Protein AF-A0A9P4QHW2-F1 (afdb_monomer_lite)

Secondary structure (DSSP, 8-state):
------------HHHHHHHHHHHHHHHHHHHHHHHHHHHT-GGGTT-SS--HHHHHHHHHHHHHHHHHHHHHHHHHHHHHHHHHHHHHHHHHHHHHHHTPPP-PPPP-

Radius of gyration: 31.03 Å; chains: 1; bounding box: 50×46×96 Å

Sequence (108 aa):
MASKKKRIRNWTPEDRAAHRVFEKSRREALNDSMIELARQVPSLTGTRRLNKHMIVEHSVARLQSQRQLCLLAAEDARSLMSERDQLLAEVNHWRAASGAPFTPREAN

InterPro domains:
  IPR011598 Myc-type, basic helix-loop-helix (bHLH) domain [PF00010] (16-65)
  IPR011598 Myc-type, basic helix-loop-helix (bHLH) domain [PS50888] (14-66)
  IPR011598 Myc-type, basic helix-loop-helix (bHLH) domain [SM00353] (20-72)
  IPR036638 Helix-loop-helix DNA-binding domain superfamily [G3DSA:4.10.280.10] (6-98)
  IPR036638 Helix-loop-helix DNA-binding domain superfamily [SSF47459] (12-94)

Foldseek 3Di:
DDDDPPDDDDQDPVNVVVVVVVVVVVVVVVVVVLVVLLVVQPVNPPPPDDDSVNSVVSSVVVVVVVVVVVVVVVVVVVVVVVVVVVVLVVVQVVCVVVVHDRDDDDDD

Structure (mmCIF, N/CA/C/O backbone):
data_AF-A0A9P4QHW2-F1
#
_entry.id   AF-A0A9P4QHW2-F1
#
loop_
_atom_site.group_PDB
_atom_site.id
_atom_site.type_symbol
_atom_site.label_atom_id
_atom_site.label_alt_id
_atom_site.label_comp_id
_atom_site.label_asym_id
_atom_site.label_entity_id
_atom_site.label_seq_id
_atom_site.pdbx_PDB_ins_code
_atom_site.Cartn_x
_atom_site.Cartn_y
_atom_site.Cartn_z
_atom_site.occupancy
_atom_site.B_iso_or_equiv
_atom_site.auth_seq_id
_atom_site.auth_comp_id
_atom_site.auth_asym_id
_atom_site.auth_atom_id
_atom_site.pdbx_PDB_model_num
ATOM 1 N N . MET A 1 1 ? -4.602 28.579 -53.150 1.00 47.28 1 MET A N 1
ATOM 2 C CA . MET A 1 1 ? -4.209 28.144 -51.790 1.00 47.28 1 MET A CA 1
ATOM 3 C C . MET A 1 1 ? -3.027 27.184 -51.915 1.00 47.28 1 MET A C 1
ATOM 5 O O . MET A 1 1 ? -3.235 26.017 -52.218 1.00 47.28 1 MET A O 1
ATOM 9 N N . ALA A 1 2 ? -1.783 27.663 -51.801 1.00 57.34 2 ALA A N 1
ATOM 10 C CA . ALA A 1 2 ? -0.611 26.792 -51.920 1.00 57.34 2 ALA A CA 1
ATOM 11 C C . ALA A 1 2 ? -0.434 25.978 -50.626 1.00 57.34 2 ALA A C 1
ATOM 13 O O . ALA A 1 2 ? -0.190 26.540 -49.559 1.00 57.34 2 ALA A O 1
ATOM 14 N N . SER A 1 3 ? -0.598 24.657 -50.717 1.00 63.47 3 SER A N 1
ATOM 15 C CA . SER A 1 3 ? -0.403 23.727 -49.601 1.00 63.47 3 SER A CA 1
ATOM 16 C C . SER A 1 3 ? 1.047 23.789 -49.106 1.00 63.47 3 SER A C 1
ATOM 18 O O . SER A 1 3 ? 1.990 23.526 -49.856 1.00 63.47 3 SER A O 1
ATOM 20 N N . LYS A 1 4 ? 1.236 24.169 -47.837 1.00 71.19 4 LYS A N 1
ATOM 21 C CA . LYS A 1 4 ? 2.550 24.248 -47.187 1.00 71.19 4 LYS A CA 1
ATOM 22 C C . LYS A 1 4 ? 3.116 22.827 -47.068 1.00 71.19 4 LYS A C 1
ATOM 24 O O . LYS A 1 4 ? 2.622 22.030 -46.271 1.00 71.19 4 LYS A O 1
ATOM 29 N N . LYS A 1 5 ? 4.149 22.497 -47.855 1.00 74.81 5 LYS A N 1
ATOM 30 C CA . LYS A 1 5 ? 4.862 21.209 -47.753 1.00 74.81 5 LYS A CA 1
ATOM 31 C C . LYS A 1 5 ? 5.338 21.007 -46.310 1.00 74.81 5 LYS A C 1
ATOM 33 O O . LYS A 1 5 ? 6.071 21.839 -45.776 1.00 74.81 5 LYS A O 1
ATOM 38 N N . LYS A 1 6 ? 4.924 19.900 -45.680 1.00 73.00 6 LYS A N 1
ATOM 39 C CA . LYS A 1 6 ? 5.402 19.513 -44.345 1.00 73.00 6 LYS A CA 1
ATOM 40 C C . LYS A 1 6 ? 6.921 19.350 -44.399 1.00 73.00 6 LYS A C 1
ATOM 42 O O . LYS A 1 6 ? 7.433 18.586 -45.214 1.00 73.00 6 LYS A O 1
ATOM 47 N N . ARG A 1 7 ? 7.639 20.068 -43.533 1.00 80.19 7 ARG A N 1
ATOM 48 C CA . ARG A 1 7 ? 9.086 19.904 -43.377 1.00 80.19 7 ARG A CA 1
ATOM 49 C C . ARG A 1 7 ? 9.345 18.523 -42.781 1.00 80.19 7 ARG A C 1
ATOM 51 O O . ARG A 1 7 ? 8.988 18.266 -41.635 1.00 80.19 7 ARG A O 1
ATOM 58 N N . ILE A 1 8 ? 9.953 17.645 -43.567 1.00 79.06 8 ILE A N 1
ATOM 59 C CA . ILE A 1 8 ? 10.411 16.338 -43.103 1.00 79.06 8 ILE A CA 1
ATOM 60 C C . ILE A 1 8 ? 11.785 16.553 -42.466 1.00 79.06 8 ILE A C 1
ATOM 62 O O . ILE A 1 8 ? 12.678 17.133 -43.084 1.00 79.06 8 ILE A O 1
ATOM 66 N N . ARG A 1 9 ? 11.941 16.159 -41.198 1.00 81.00 9 ARG A N 1
ATOM 67 C CA . ARG A 1 9 ? 13.238 16.206 -40.515 1.00 81.00 9 ARG A CA 1
ATOM 68 C C . ARG A 1 9 ? 14.071 15.017 -40.984 1.00 81.00 9 ARG A C 1
ATOM 70 O O . ARG A 1 9 ? 13.690 13.873 -40.752 1.00 81.00 9 ARG A O 1
ATOM 77 N N . ASN A 1 10 ? 15.212 15.296 -41.606 1.00 84.81 10 ASN A N 1
ATOM 78 C CA . ASN A 1 10 ? 16.188 14.271 -41.950 1.00 84.81 10 ASN A CA 1
ATOM 79 C C . ASN A 1 10 ? 17.030 13.965 -40.713 1.00 84.81 10 ASN A C 1
ATOM 81 O O . ASN A 1 10 ? 17.766 14.825 -40.239 1.00 84.81 10 ASN A O 1
ATOM 85 N N . TRP A 1 11 ? 16.896 12.753 -40.183 1.00 85.44 11 TRP A N 1
ATOM 86 C CA . TRP A 1 11 ? 17.680 12.299 -39.039 1.00 85.44 11 TRP A CA 1
ATOM 87 C C . TRP A 1 11 ? 19.104 11.960 -39.475 1.00 85.44 11 TRP A C 1
ATOM 89 O O . TRP A 1 11 ? 19.299 11.104 -40.349 1.00 85.44 11 TRP A O 1
ATOM 99 N N . THR A 1 12 ? 20.096 12.596 -38.858 1.00 92.81 12 THR A N 1
ATOM 100 C CA . THR A 1 12 ? 21.505 12.279 -39.114 1.00 92.81 12 THR A CA 1
ATOM 101 C C . THR A 1 12 ? 21.901 10.961 -38.425 1.00 92.81 12 THR A C 1
ATOM 103 O O . THR A 1 12 ? 21.188 10.462 -37.545 1.00 92.81 12 THR A O 1
ATOM 106 N N . PRO A 1 13 ? 23.019 10.327 -38.824 1.00 93.56 13 PRO A N 1
ATOM 107 C CA . PRO A 1 13 ? 23.583 9.203 -38.076 1.00 93.56 13 PRO A CA 1
ATOM 108 C C . PRO A 1 13 ? 23.869 9.548 -36.607 1.00 93.56 13 PRO A C 1
ATOM 110 O O . PRO A 1 13 ? 23.619 8.718 -35.735 1.00 93.56 13 PRO A O 1
ATOM 113 N N . GLU A 1 14 ? 24.319 10.774 -36.338 1.00 92.50 14 GLU A N 1
ATOM 114 C CA . GLU A 1 14 ? 24.578 11.301 -34.994 1.00 92.50 14 GLU A CA 1
ATOM 115 C C . GLU A 1 14 ? 23.287 11.434 -34.180 1.00 92.50 14 GLU A C 1
ATOM 117 O O . GLU A 1 14 ? 23.236 10.948 -33.051 1.00 92.50 14 GLU A O 1
ATOM 122 N N . ASP A 1 15 ? 22.207 11.964 -34.771 1.00 93.12 15 ASP A N 1
ATOM 123 C CA . ASP A 1 15 ? 20.894 12.017 -34.115 1.00 93.12 15 ASP A CA 1
ATOM 124 C C . ASP A 1 15 ? 20.417 10.610 -33.718 1.00 93.12 15 ASP A C 1
ATOM 126 O O . ASP A 1 15 ? 19.906 10.387 -32.619 1.00 93.12 15 ASP A O 1
ATOM 130 N N . ARG A 1 16 ? 20.594 9.628 -34.616 1.00 93.12 16 ARG A N 1
ATOM 131 C CA . ARG A 1 16 ? 20.236 8.229 -34.340 1.00 93.12 16 ARG A CA 1
ATOM 132 C C . ARG A 1 16 ? 21.099 7.633 -33.233 1.00 93.12 16 ARG A C 1
ATOM 134 O O . ARG A 1 16 ? 20.581 6.868 -32.420 1.00 93.12 16 ARG A O 1
ATOM 141 N N . ALA A 1 17 ? 22.393 7.945 -33.202 1.00 94.88 17 ALA A N 1
ATOM 142 C CA . ALA A 1 17 ? 23.295 7.490 -32.151 1.00 94.88 17 ALA A CA 1
ATOM 143 C C . ALA A 1 17 ? 22.891 8.072 -30.787 1.00 94.88 17 ALA A C 1
ATOM 145 O O . ALA A 1 17 ? 22.695 7.306 -29.843 1.00 94.88 17 ALA A O 1
ATOM 146 N N . ALA A 1 18 ? 22.652 9.384 -30.710 1.00 94.69 18 ALA A N 1
ATOM 147 C CA . ALA A 1 18 ? 22.171 10.053 -29.503 1.00 94.69 18 ALA A CA 1
ATOM 148 C C . ALA A 1 18 ? 20.832 9.466 -29.022 1.00 94.69 18 ALA A C 1
ATOM 150 O O . ALA A 1 18 ? 20.687 9.115 -27.850 1.00 94.69 18 ALA A O 1
ATOM 151 N N . HIS A 1 19 ? 19.880 9.253 -29.937 1.00 95.69 19 HIS A N 1
ATOM 152 C CA . HIS A 1 19 ? 18.594 8.637 -29.610 1.00 95.69 19 HIS A CA 1
ATOM 153 C C . HIS A 1 19 ? 18.745 7.205 -29.073 1.00 95.69 19 HIS A C 1
ATOM 155 O O . HIS A 1 19 ? 18.041 6.817 -28.144 1.00 95.69 19 HIS A O 1
ATOM 161 N N . ARG A 1 20 ? 19.661 6.395 -29.623 1.00 96.44 20 ARG A N 1
ATOM 162 C CA . ARG A 1 20 ? 19.917 5.034 -29.115 1.00 96.44 20 ARG A CA 1
ATOM 163 C C . ARG A 1 20 ? 20.442 5.046 -27.684 1.00 96.44 20 ARG A C 1
ATOM 165 O O . ARG A 1 20 ? 20.004 4.213 -26.895 1.00 96.44 20 ARG A O 1
ATOM 172 N N . VAL A 1 21 ? 21.354 5.965 -27.363 1.00 97.06 21 VAL A N 1
ATOM 173 C CA . VAL A 1 21 ? 21.899 6.122 -26.004 1.00 97.06 21 VAL A CA 1
ATOM 174 C C . VAL A 1 21 ? 20.793 6.531 -25.036 1.00 97.06 21 VAL A C 1
ATOM 176 O O . VAL A 1 21 ? 20.600 5.871 -24.016 1.00 97.06 21 VAL A O 1
ATOM 179 N N . PHE A 1 22 ? 20.011 7.550 -25.397 1.00 97.50 22 PHE A N 1
ATOM 180 C CA . PHE A 1 22 ? 18.878 8.006 -24.597 1.00 97.50 22 PHE A CA 1
ATOM 181 C C . PHE A 1 22 ? 17.861 6.884 -24.349 1.00 97.50 22 PHE A C 1
ATOM 183 O O . PHE A 1 22 ? 17.497 6.595 -23.211 1.00 97.50 22 PHE A O 1
ATOM 190 N N . GLU A 1 23 ? 17.443 6.191 -25.407 1.00 98.19 23 GLU A N 1
ATOM 191 C CA . GLU A 1 23 ? 16.442 5.132 -25.309 1.00 98.19 23 GLU A CA 1
ATOM 192 C C . GLU A 1 23 ? 16.950 3.902 -24.544 1.00 98.19 23 GLU A C 1
ATOM 194 O O . GLU A 1 23 ? 16.161 3.185 -23.928 1.00 98.19 23 GLU A O 1
ATOM 199 N N . LYS A 1 24 ? 18.261 3.636 -24.579 1.00 98.00 24 LYS A N 1
ATOM 200 C CA . LYS A 1 24 ? 18.885 2.603 -23.746 1.00 98.00 24 LYS A CA 1
ATOM 201 C C . LYS A 1 24 ? 18.767 2.974 -22.267 1.00 98.00 24 LYS A C 1
ATOM 203 O O . LYS A 1 24 ? 18.196 2.191 -21.515 1.00 98.00 24 LYS 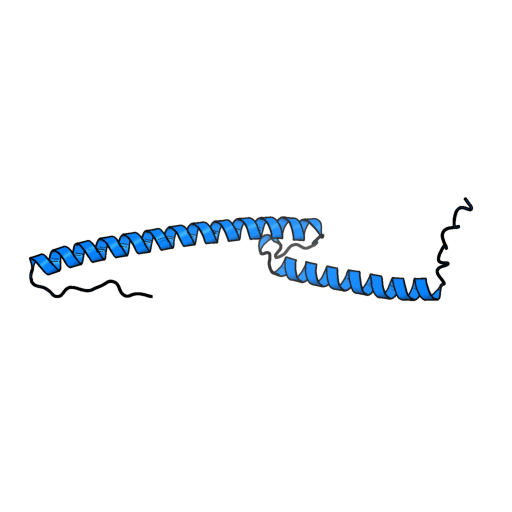A O 1
ATOM 208 N N . SER A 1 25 ? 19.198 4.180 -21.891 1.00 97.94 25 SER A N 1
ATOM 209 C CA . SER A 1 25 ? 19.102 4.673 -20.511 1.00 97.94 25 SER A CA 1
ATOM 210 C C . SER A 1 25 ? 17.655 4.681 -20.002 1.00 97.94 25 SER A C 1
ATOM 212 O O . SER A 1 25 ? 17.378 4.203 -18.904 1.00 97.94 25 SER A O 1
ATOM 214 N N . ARG A 1 26 ? 16.695 5.111 -20.835 1.00 98.12 26 ARG A N 1
ATOM 215 C CA . ARG A 1 26 ? 15.262 5.079 -20.498 1.00 98.12 26 ARG A CA 1
ATOM 216 C C . ARG A 1 26 ? 14.764 3.663 -20.193 1.00 98.12 26 ARG A C 1
ATOM 218 O O . ARG A 1 26 ? 13.983 3.464 -19.264 1.00 98.12 26 ARG A O 1
ATOM 225 N N . ARG A 1 27 ? 15.186 2.673 -20.987 1.00 97.88 27 ARG A N 1
ATOM 226 C CA . ARG A 1 27 ? 14.810 1.263 -20.789 1.00 97.88 27 ARG A CA 1
ATOM 227 C C . ARG A 1 27 ? 15.461 0.653 -19.554 1.00 97.88 27 ARG A C 1
ATOM 229 O O . ARG A 1 27 ? 14.808 -0.142 -18.886 1.00 97.88 27 ARG A O 1
ATOM 236 N N . GLU A 1 28 ? 16.703 1.020 -19.261 1.00 97.94 28 GLU A N 1
ATOM 237 C CA . GLU A 1 28 ? 17.415 0.595 -18.052 1.00 97.94 28 GLU A CA 1
ATOM 238 C C . GLU A 1 28 ? 16.714 1.133 -16.800 1.00 97.94 28 GLU A C 1
ATOM 240 O O . GLU A 1 28 ? 16.284 0.336 -15.973 1.00 97.94 28 GLU A O 1
ATOM 245 N N . ALA A 1 29 ? 16.416 2.436 -16.749 1.00 98.00 29 ALA A N 1
ATOM 246 C CA . ALA A 1 29 ? 15.689 3.047 -15.632 1.00 98.00 29 ALA A CA 1
ATOM 247 C C . ALA A 1 29 ? 14.300 2.416 -15.388 1.00 98.00 29 ALA A C 1
ATOM 249 O O . ALA A 1 29 ? 13.887 2.197 -14.245 1.00 98.00 29 ALA A O 1
ATOM 250 N N . LEU A 1 30 ? 13.571 2.082 -16.462 1.00 97.06 30 LEU A N 1
ATOM 251 C CA . LEU A 1 30 ? 12.301 1.362 -16.344 1.00 97.06 30 LEU A CA 1
ATOM 252 C C . LEU A 1 30 ? 12.501 -0.050 -15.779 1.00 97.06 30 LEU A C 1
ATOM 254 O O . LEU A 1 30 ? 11.714 -0.489 -14.944 1.00 97.06 30 LEU A O 1
ATOM 258 N N . ASN A 1 31 ? 13.517 -0.779 -16.241 1.00 96.50 31 ASN A N 1
ATOM 259 C CA . ASN A 1 31 ? 13.794 -2.124 -15.742 1.00 96.50 31 ASN A CA 1
ATOM 260 C C . ASN A 1 31 ? 14.197 -2.104 -14.261 1.00 96.50 31 ASN A C 1
ATOM 262 O O . ASN A 1 31 ? 13.711 -2.947 -13.512 1.00 96.50 31 ASN A O 1
ATOM 266 N N . ASP A 1 32 ? 14.994 -1.125 -13.831 1.00 97.31 32 ASP A N 1
ATOM 267 C CA . ASP A 1 32 ? 15.362 -0.948 -12.422 1.00 97.31 32 ASP A CA 1
ATOM 268 C C . ASP A 1 32 ? 14.120 -0.710 -11.554 1.00 97.31 32 ASP A C 1
ATOM 270 O O . ASP A 1 32 ? 13.925 -1.379 -10.539 1.00 97.31 32 ASP A O 1
ATOM 274 N N . SER A 1 33 ? 13.213 0.160 -12.014 1.00 97.69 33 SER A N 1
ATOM 275 C CA . SER A 1 33 ? 11.927 0.412 -11.344 1.00 97.69 33 SER A CA 1
ATOM 276 C C . SER A 1 33 ? 11.066 -0.854 -11.240 1.00 97.69 33 SER A C 1
ATOM 278 O O . SER A 1 33 ? 10.432 -1.100 -10.216 1.00 97.69 33 SER A O 1
ATOM 280 N N . MET A 1 34 ? 11.054 -1.687 -12.284 1.00 96.94 34 MET A N 1
ATOM 281 C CA . MET A 1 34 ? 10.322 -2.959 -12.290 1.00 96.94 34 MET A CA 1
ATOM 282 C C . MET A 1 34 ? 10.926 -3.983 -11.322 1.00 96.94 34 MET A C 1
ATOM 284 O O . MET A 1 34 ? 10.184 -4.713 -10.667 1.00 96.94 34 MET A O 1
ATOM 288 N N . ILE A 1 35 ? 12.255 -4.044 -11.218 1.00 95.00 35 ILE A N 1
ATOM 289 C CA . ILE A 1 35 ? 12.947 -4.921 -10.264 1.00 95.00 35 ILE A CA 1
ATOM 290 C C . ILE A 1 35 ? 12.640 -4.486 -8.832 1.00 95.00 35 ILE A C 1
ATOM 292 O O . ILE A 1 35 ? 12.340 -5.336 -7.993 1.00 95.00 35 ILE A O 1
ATOM 296 N N . GLU A 1 36 ? 12.672 -3.181 -8.555 1.00 96.44 36 GLU A N 1
ATOM 297 C CA . GLU A 1 36 ? 12.336 -2.666 -7.230 1.00 96.44 36 GLU A CA 1
ATOM 298 C C . GLU A 1 36 ? 10.879 -2.964 -6.870 1.00 96.44 36 GLU A C 1
ATOM 300 O O . GLU A 1 36 ? 10.602 -3.496 -5.798 1.00 96.44 36 GLU A O 1
ATOM 305 N N . LEU A 1 37 ? 9.950 -2.752 -7.806 1.00 96.62 37 LEU A N 1
ATOM 306 C 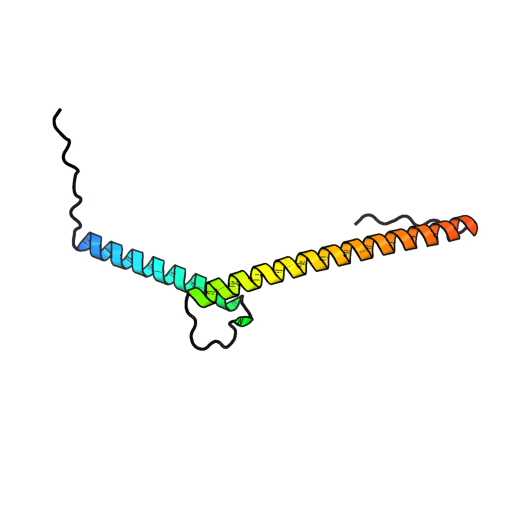CA . LEU A 1 37 ? 8.553 -3.127 -7.613 1.00 96.62 37 LEU A CA 1
ATOM 307 C C . LEU A 1 37 ? 8.397 -4.626 -7.307 1.00 96.62 37 LEU A C 1
ATOM 309 O O . LEU A 1 37 ? 7.662 -4.988 -6.392 1.00 96.62 37 LEU A O 1
ATOM 313 N N . ALA A 1 38 ? 9.116 -5.500 -8.016 1.00 96.44 38 ALA A N 1
ATOM 314 C CA . ALA A 1 38 ? 9.057 -6.941 -7.782 1.00 96.44 38 ALA A CA 1
ATOM 315 C C . ALA A 1 38 ? 9.536 -7.342 -6.376 1.00 96.44 38 ALA A C 1
ATOM 317 O O . ALA A 1 38 ? 8.962 -8.250 -5.776 1.00 96.44 38 ALA A O 1
ATOM 318 N N . ARG A 1 39 ? 10.545 -6.655 -5.818 1.00 95.00 39 ARG A N 1
ATOM 319 C CA . ARG A 1 39 ? 11.028 -6.902 -4.444 1.00 95.00 39 ARG A CA 1
ATOM 320 C C . ARG A 1 39 ? 9.972 -6.606 -3.385 1.00 95.00 39 ARG A C 1
ATOM 322 O O . ARG A 1 39 ? 9.949 -7.265 -2.351 1.00 95.00 39 ARG A O 1
ATOM 329 N N . GLN A 1 40 ? 9.079 -5.657 -3.657 1.00 94.81 40 GLN A N 1
ATOM 330 C CA . GLN A 1 40 ? 7.987 -5.289 -2.758 1.00 94.81 40 GLN A CA 1
ATOM 331 C C . GLN A 1 40 ? 6.796 -6.258 -2.827 1.00 94.81 40 GLN A C 1
ATOM 333 O O . GLN A 1 40 ? 5.821 -6.067 -2.100 1.00 94.81 40 GLN A O 1
ATOM 338 N N . VAL A 1 41 ? 6.835 -7.281 -3.690 1.00 95.81 41 VAL A N 1
ATOM 339 C CA . VAL A 1 41 ? 5.730 -8.216 -3.930 1.00 95.81 41 VAL A CA 1
ATOM 340 C C . VAL A 1 41 ? 6.108 -9.623 -3.443 1.00 95.81 41 VAL A C 1
ATOM 342 O O . VAL A 1 41 ? 6.789 -10.360 -4.155 1.00 95.81 41 VAL A O 1
ATOM 345 N N . PRO A 1 42 ? 5.624 -10.057 -2.262 1.00 94.12 42 PRO A N 1
ATOM 346 C CA . PRO A 1 42 ? 5.988 -11.348 -1.674 1.00 94.12 42 PRO A CA 1
ATOM 347 C C . PRO A 1 42 ? 5.632 -12.558 -2.540 1.00 94.12 42 PRO A C 1
ATOM 349 O O . PRO A 1 42 ? 6.333 -13.562 -2.515 1.00 94.12 42 PRO A O 1
ATOM 352 N N . SER A 1 43 ? 4.568 -12.471 -3.345 1.00 94.88 43 SER A N 1
ATOM 353 C CA . SER A 1 43 ? 4.172 -13.559 -4.250 1.00 94.88 43 SER A CA 1
ATOM 354 C C . SER A 1 43 ? 5.153 -13.781 -5.405 1.00 94.88 43 SER A C 1
ATOM 356 O O . SER A 1 43 ? 5.063 -14.798 -6.083 1.00 94.88 43 SER A O 1
ATOM 358 N N . LEU A 1 44 ? 6.098 -12.860 -5.620 1.00 95.19 44 LEU A N 1
ATOM 359 C CA . LEU A 1 44 ? 7.163 -12.992 -6.611 1.00 95.19 44 LEU A CA 1
ATOM 360 C C . LEU A 1 44 ? 8.492 -13.463 -5.999 1.00 95.19 44 LEU A C 1
ATOM 362 O O . LEU A 1 44 ? 9.420 -13.785 -6.747 1.00 95.19 44 LEU A O 1
ATOM 366 N N . THR A 1 45 ? 8.607 -13.549 -4.670 1.00 92.25 45 THR A N 1
ATOM 367 C CA . THR A 1 45 ? 9.827 -14.009 -3.994 1.00 92.25 45 THR A CA 1
ATOM 368 C C . THR A 1 45 ? 10.188 -15.431 -4.438 1.00 92.25 45 THR A C 1
ATOM 370 O O . THR A 1 45 ? 9.358 -16.333 -4.423 1.00 92.25 45 THR A O 1
ATOM 373 N N . GLY A 1 46 ? 11.435 -15.637 -4.874 1.00 88.19 46 GLY A N 1
ATOM 374 C CA . GLY A 1 46 ? 11.907 -16.937 -5.373 1.00 88.19 46 GLY A CA 1
ATOM 375 C C . GLY A 1 46 ? 11.533 -17.254 -6.828 1.00 88.19 46 GLY A C 1
ATOM 376 O O . GLY A 1 46 ? 11.943 -18.291 -7.352 1.00 88.19 46 GLY A O 1
ATOM 377 N N . THR A 1 47 ? 10.821 -16.363 -7.527 1.00 91.38 47 THR A N 1
ATOM 378 C CA . THR A 1 47 ? 10.504 -16.560 -8.948 1.00 91.38 47 THR A CA 1
ATOM 379 C C . THR A 1 47 ? 11.766 -16.433 -9.800 1.00 91.38 47 THR A C 1
ATOM 381 O O . THR A 1 47 ? 12.356 -15.362 -9.922 1.00 91.38 47 THR A O 1
ATOM 384 N N . ARG A 1 48 ? 12.175 -17.536 -10.439 1.00 85.50 48 ARG A N 1
ATOM 385 C CA . ARG A 1 48 ? 13.435 -17.619 -11.201 1.00 85.50 48 ARG A CA 1
ATOM 386 C C . ARG A 1 48 ? 13.474 -16.724 -12.446 1.00 85.50 48 ARG A C 1
ATOM 388 O O . ARG A 1 48 ? 14.550 -16.293 -12.852 1.00 85.50 48 ARG A O 1
ATOM 395 N N . ARG A 1 49 ? 12.330 -16.488 -13.096 1.00 91.31 49 ARG A N 1
ATOM 396 C CA . ARG A 1 49 ? 12.216 -15.644 -14.297 1.00 91.31 49 ARG A CA 1
ATOM 397 C C . ARG A 1 49 ? 11.023 -14.713 -14.162 1.00 91.31 49 ARG A C 1
ATOM 399 O O . ARG A 1 49 ? 9.885 -15.147 -14.286 1.00 91.31 49 ARG A O 1
ATOM 406 N N . LEU A 1 50 ? 11.309 -13.440 -13.935 1.00 92.81 50 LEU A N 1
ATOM 407 C CA . LEU A 1 50 ? 10.300 -12.392 -13.905 1.00 92.81 50 LEU A CA 1
ATOM 408 C C . LEU A 1 50 ? 10.082 -11.839 -15.313 1.00 92.81 50 LEU A C 1
ATOM 410 O O . LEU A 1 50 ? 11.033 -11.643 -16.073 1.00 92.81 50 LEU A O 1
ATOM 414 N N . ASN A 1 51 ? 8.828 -11.551 -15.648 1.00 94.56 51 ASN A N 1
ATOM 415 C CA . ASN A 1 51 ? 8.481 -10.758 -16.820 1.00 94.56 51 ASN A CA 1
ATOM 416 C C . ASN A 1 51 ? 7.651 -9.537 -16.395 1.00 94.56 51 ASN A C 1
ATOM 418 O O . ASN A 1 51 ? 7.123 -9.479 -15.284 1.00 94.56 51 ASN A O 1
ATOM 422 N N . LYS A 1 52 ? 7.552 -8.540 -17.282 1.00 96.19 52 LYS A N 1
ATOM 423 C CA . LYS A 1 52 ? 6.895 -7.264 -16.962 1.00 96.19 52 LYS A CA 1
ATOM 424 C C . LYS A 1 52 ? 5.422 -7.437 -16.596 1.00 96.19 52 LYS A C 1
ATOM 426 O O . LYS A 1 52 ? 4.958 -6.775 -15.677 1.00 96.19 52 LYS A O 1
ATOM 431 N N . HIS A 1 53 ? 4.720 -8.331 -17.292 1.00 96.81 53 HIS A N 1
ATOM 432 C CA . HIS A 1 53 ? 3.312 -8.614 -17.034 1.00 96.81 53 HIS A CA 1
ATOM 433 C C . HIS A 1 53 ? 3.110 -9.183 -15.630 1.00 96.81 53 HIS A C 1
ATOM 435 O O . HIS A 1 53 ? 2.331 -8.630 -14.869 1.00 96.81 53 HIS A O 1
ATOM 441 N N . MET A 1 54 ? 3.873 -10.215 -15.262 1.00 96.81 54 MET A N 1
ATOM 442 C CA . MET A 1 54 ? 3.806 -10.850 -13.943 1.00 96.81 54 MET A CA 1
ATOM 443 C C . MET A 1 54 ? 4.061 -9.852 -12.817 1.00 96.81 54 MET A C 1
ATOM 445 O O . MET A 1 54 ? 3.345 -9.861 -11.823 1.00 96.81 54 MET A O 1
ATOM 449 N N . ILE A 1 55 ? 5.062 -8.977 -12.972 1.00 97.62 55 ILE A N 1
ATOM 450 C CA . ILE A 1 55 ? 5.345 -7.948 -11.966 1.00 97.62 55 ILE A CA 1
ATOM 451 C C . ILE A 1 55 ? 4.120 -7.047 -11.791 1.00 97.62 55 ILE A C 1
ATOM 453 O O . ILE A 1 55 ? 3.635 -6.903 -10.676 1.00 97.62 55 ILE A O 1
ATOM 457 N N . VAL A 1 56 ? 3.577 -6.505 -12.885 1.00 98.25 56 VAL A N 1
ATOM 458 C CA . VAL A 1 56 ? 2.402 -5.620 -12.832 1.00 98.25 56 VAL A CA 1
ATOM 459 C C . VAL A 1 56 ? 1.183 -6.330 -12.241 1.00 98.25 56 VAL A C 1
ATOM 461 O O . VAL A 1 56 ? 0.549 -5.801 -11.333 1.00 98.25 56 VAL A O 1
ATOM 464 N N . GLU A 1 57 ? 0.865 -7.524 -12.728 1.00 97.75 57 GLU A N 1
ATOM 465 C CA . GLU A 1 57 ? -0.291 -8.314 -12.306 1.00 97.75 57 GLU A CA 1
ATOM 466 C C . GLU A 1 57 ? -0.253 -8.619 -10.805 1.00 97.75 57 GLU A C 1
ATOM 468 O O . GLU A 1 57 ? -1.193 -8.300 -10.071 1.00 97.75 57 GLU A O 1
ATOM 473 N N . HIS A 1 58 ? 0.869 -9.153 -10.318 1.00 97.88 58 HIS A N 1
ATOM 474 C CA . HIS A 1 58 ? 1.019 -9.474 -8.903 1.00 97.88 58 HIS A CA 1
ATOM 475 C C . HIS A 1 58 ? 1.085 -8.216 -8.022 1.00 97.88 58 HIS A C 1
ATOM 477 O O . HIS A 1 58 ? 0.608 -8.243 -6.884 1.00 97.88 58 HIS A O 1
ATOM 483 N N . SER A 1 59 ? 1.622 -7.098 -8.523 1.00 98.12 59 SER A 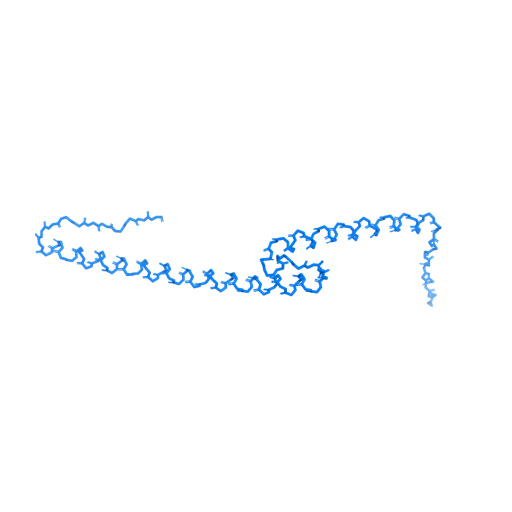N 1
ATOM 484 C CA . SER A 1 59 ? 1.566 -5.810 -7.822 1.00 98.12 59 SER A CA 1
ATOM 485 C C . SER A 1 59 ? 0.137 -5.290 -7.676 1.00 98.12 59 SER A C 1
ATOM 487 O O . SER A 1 59 ? -0.231 -4.841 -6.591 1.00 98.12 59 SER A O 1
ATOM 489 N N . VAL A 1 60 ? -0.686 -5.374 -8.727 1.00 98.19 60 VAL A N 1
ATOM 490 C CA . VAL A 1 60 ? -2.102 -4.975 -8.671 1.00 98.19 60 VAL A CA 1
ATOM 491 C C . VAL A 1 60 ? -2.855 -5.837 -7.661 1.00 98.19 60 VAL A C 1
ATOM 493 O O . VAL A 1 60 ? -3.535 -5.292 -6.790 1.00 98.19 60 VAL A O 1
ATOM 496 N N . ALA A 1 61 ? -2.671 -7.159 -7.714 1.00 97.81 61 ALA A N 1
ATOM 497 C CA . ALA A 1 61 ? -3.282 -8.079 -6.759 1.00 97.81 61 ALA A CA 1
ATOM 498 C C . ALA A 1 61 ? -2.874 -7.749 -5.312 1.00 97.81 61 ALA A C 1
ATOM 500 O O . ALA A 1 61 ? -3.719 -7.671 -4.422 1.00 97.81 61 ALA A O 1
ATOM 501 N N . ARG A 1 62 ? -1.586 -7.466 -5.066 1.00 96.94 62 ARG A N 1
ATOM 502 C CA . ARG A 1 62 ? -1.101 -7.054 -3.739 1.00 96.94 62 ARG A CA 1
ATOM 503 C C . ARG A 1 62 ? -1.755 -5.762 -3.255 1.00 96.94 62 ARG A C 1
ATOM 505 O O . ARG A 1 62 ? -2.159 -5.708 -2.097 1.00 96.94 62 ARG A O 1
ATOM 512 N N . LEU A 1 63 ? -1.860 -4.740 -4.105 1.00 97.88 63 LEU A N 1
ATOM 513 C CA . LEU A 1 63 ? -2.485 -3.464 -3.740 1.00 97.88 63 LEU A CA 1
ATOM 514 C C . LEU A 1 63 ? -3.967 -3.637 -3.388 1.00 97.88 63 LEU A C 1
ATOM 516 O O . LEU A 1 63 ? -4.439 -3.043 -2.420 1.00 97.88 63 LEU A O 1
ATOM 520 N N . GLN A 1 64 ? -4.688 -4.474 -4.136 1.00 98.12 64 GLN A N 1
ATOM 521 C CA . GLN A 1 64 ? -6.082 -4.809 -3.843 1.00 98.12 64 GLN A CA 1
ATOM 522 C C . GLN A 1 64 ? -6.211 -5.510 -2.485 1.00 98.12 64 GLN A C 1
ATOM 524 O O . GLN A 1 64 ? -6.997 -5.068 -1.646 1.00 98.12 64 GLN A O 1
ATOM 529 N N . SER A 1 65 ? -5.387 -6.529 -2.224 1.00 97.12 65 SER A N 1
ATOM 530 C CA . SER A 1 65 ? -5.378 -7.236 -0.938 1.00 97.12 65 SER A CA 1
ATOM 531 C C . SER A 1 65 ? -5.003 -6.320 0.228 1.00 97.12 65 SER A C 1
ATOM 533 O O . SER A 1 65 ? -5.656 -6.346 1.267 1.00 97.12 65 SER A O 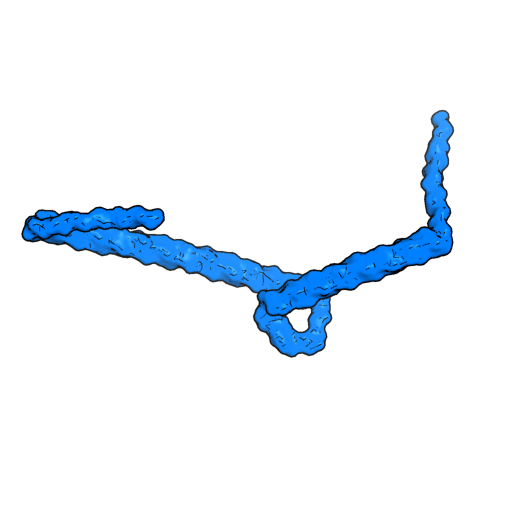1
ATOM 535 N N . GLN A 1 66 ? -3.989 -5.466 0.063 1.00 97.38 66 GLN A N 1
ATOM 536 C CA . GLN A 1 66 ? -3.580 -4.508 1.091 1.00 97.38 66 GLN A CA 1
ATOM 537 C C . GLN A 1 66 ? -4.694 -3.502 1.392 1.00 97.38 66 GLN A C 1
ATOM 539 O O . GLN A 1 66 ? -4.965 -3.223 2.557 1.00 97.38 66 GLN A O 1
ATOM 544 N N . ARG A 1 67 ? -5.385 -2.997 0.363 1.00 98.06 67 ARG A N 1
ATOM 545 C CA . ARG A 1 67 ? -6.538 -2.111 0.548 1.00 98.06 67 ARG A CA 1
ATOM 546 C C . ARG A 1 67 ? -7.648 -2.799 1.338 1.00 98.06 67 ARG A C 1
ATOM 548 O O . ARG A 1 67 ? -8.187 -2.185 2.254 1.00 98.06 67 ARG A O 1
ATOM 555 N N . GLN A 1 68 ? -7.966 -4.050 1.009 1.00 98.31 68 GLN A N 1
ATOM 556 C CA . GLN A 1 68 ? -8.984 -4.809 1.734 1.00 98.31 68 GLN A CA 1
ATOM 557 C C . GLN A 1 68 ? -8.600 -4.999 3.207 1.00 98.31 68 GLN A C 1
ATOM 559 O O . GLN A 1 68 ? -9.426 -4.763 4.082 1.00 98.31 68 GLN A O 1
ATOM 564 N N . LEU A 1 69 ? -7.339 -5.342 3.489 1.00 98.12 69 LEU A N 1
ATOM 565 C CA . LEU A 1 69 ? -6.832 -5.470 4.859 1.00 98.12 69 LEU A CA 1
ATOM 566 C C . LEU A 1 69 ? -6.935 -4.155 5.641 1.00 98.12 69 LEU A C 1
ATOM 568 O O . LEU A 1 69 ? -7.372 -4.165 6.787 1.00 98.12 69 LEU A O 1
ATOM 572 N N . CYS A 1 70 ? -6.584 -3.020 5.031 1.00 98.50 70 CYS A N 1
ATOM 573 C CA . CYS A 1 70 ? -6.722 -1.714 5.677 1.00 98.50 70 CYS A CA 1
ATOM 574 C C . CYS A 1 70 ? -8.185 -1.365 5.985 1.00 98.50 70 CYS A C 1
ATOM 576 O O . CYS A 1 70 ? -8.460 -0.782 7.031 1.00 98.50 70 CYS A O 1
ATOM 578 N N . LEU A 1 71 ? -9.119 -1.706 5.090 1.00 98.50 71 LEU A N 1
ATOM 579 C CA . LEU A 1 71 ? -10.546 -1.461 5.311 1.00 98.50 71 LEU A CA 1
ATOM 580 C C . LEU A 1 71 ? -11.089 -2.298 6.472 1.00 98.50 71 LEU A C 1
ATOM 582 O O . LEU A 1 71 ? -11.751 -1.734 7.341 1.00 98.50 71 LEU A O 1
ATOM 586 N N . LEU A 1 72 ? -10.755 -3.592 6.507 1.00 98.50 72 LEU A N 1
ATOM 587 C CA . LEU A 1 72 ? -11.136 -4.497 7.594 1.00 98.50 72 LEU A CA 1
ATOM 588 C C . LEU A 1 72 ? -10.549 -4.031 8.930 1.00 98.50 72 LEU A C 1
ATOM 590 O O . LEU A 1 72 ? -11.288 -3.813 9.879 1.00 98.50 72 LEU A O 1
ATOM 594 N N . ALA A 1 73 ? -9.247 -3.738 8.978 1.00 98.44 73 ALA A N 1
ATOM 595 C CA . ALA A 1 73 ? -8.606 -3.244 10.196 1.00 98.44 73 ALA A CA 1
ATOM 596 C C . ALA A 1 73 ? -9.226 -1.926 10.699 1.00 98.44 73 ALA A C 1
ATOM 598 O O . ALA A 1 73 ? -9.346 -1.706 11.903 1.00 98.44 73 ALA A O 1
ATOM 599 N N . ALA A 1 74 ? -9.638 -1.036 9.789 1.00 98.25 74 ALA A N 1
ATOM 600 C CA . ALA A 1 74 ? -10.319 0.198 10.162 1.00 98.25 74 ALA A CA 1
ATOM 601 C C . ALA A 1 74 ? -11.737 -0.058 10.702 1.00 98.25 74 ALA A C 1
ATOM 603 O O . ALA A 1 74 ? -12.204 0.685 11.564 1.00 98.25 74 ALA A O 1
ATOM 604 N N . GLU A 1 75 ? -12.438 -1.065 10.184 1.00 98.44 75 GLU A N 1
ATOM 605 C CA . GLU A 1 75 ? -13.741 -1.501 10.690 1.00 98.44 75 GLU A CA 1
ATOM 606 C C . GLU A 1 75 ? -13.630 -2.144 12.073 1.00 98.44 75 GLU A C 1
ATOM 608 O O . GLU A 1 75 ? -14.362 -1.748 12.983 1.00 98.44 75 GLU A O 1
ATOM 613 N N . ASP A 1 76 ? -12.650 -3.024 12.264 1.00 98.31 76 ASP A N 1
ATOM 614 C CA . ASP A 1 76 ? -12.343 -3.637 13.555 1.00 98.31 76 ASP A CA 1
ATOM 615 C C . ASP A 1 76 ? -12.000 -2.564 14.596 1.00 98.31 76 ASP A C 1
ATOM 617 O O . ASP A 1 76 ? -12.555 -2.548 15.694 1.00 98.31 76 ASP A O 1
ATOM 621 N N . ALA A 1 77 ? -11.153 -1.593 14.235 1.00 97.94 77 ALA A N 1
ATOM 622 C CA . ALA A 1 77 ? -10.794 -0.489 15.120 1.00 97.94 77 ALA A CA 1
ATOM 623 C C . ALA A 1 77 ? -12.013 0.358 15.521 1.00 97.94 77 ALA A C 1
ATOM 625 O O . ALA A 1 77 ? -12.168 0.699 16.694 1.00 97.94 77 ALA A O 1
ATOM 626 N N . ARG A 1 78 ? -12.908 0.679 14.574 1.00 97.69 78 ARG A N 1
ATOM 627 C CA . ARG A 1 78 ? -14.154 1.404 14.881 1.00 97.69 78 ARG A CA 1
ATOM 628 C C . ARG A 1 78 ? -15.060 0.603 15.814 1.00 97.69 78 ARG A C 1
ATOM 630 O O . ARG A 1 78 ? -15.632 1.185 16.733 1.00 97.69 78 ARG A O 1
ATOM 637 N N . SER A 1 79 ? -15.163 -0.704 15.596 1.00 97.94 79 SER A N 1
ATOM 638 C CA . SER A 1 79 ? -15.973 -1.600 16.424 1.00 97.94 79 SER A CA 1
ATOM 639 C C . SER A 1 79 ? -15.442 -1.656 17.857 1.00 97.94 79 SER A C 1
ATOM 641 O O . SER A 1 79 ? -16.198 -1.406 18.792 1.00 97.94 79 SER A O 1
ATOM 643 N N . LEU A 1 80 ? -14.128 -1.836 18.027 1.00 97.69 80 LEU A N 1
ATOM 644 C CA . LEU A 1 80 ? -13.467 -1.812 19.336 1.00 97.69 80 LEU A CA 1
ATOM 645 C C . LEU A 1 80 ? -13.632 -0.467 20.052 1.00 97.69 80 LEU A C 1
ATOM 647 O O . LEU A 1 80 ? -13.879 -0.423 21.255 1.00 97.69 80 LEU A O 1
ATOM 651 N N . MET A 1 81 ? -13.518 0.648 19.324 1.00 96.69 81 MET A N 1
ATOM 652 C CA . MET A 1 81 ? -13.738 1.976 19.902 1.00 96.69 81 MET A CA 1
ATOM 653 C C . MET A 1 81 ? -15.180 2.152 20.383 1.00 96.69 81 MET A C 1
ATOM 655 O O . MET A 1 81 ? -15.381 2.686 21.472 1.00 96.69 81 MET A O 1
ATOM 659 N N . SER A 1 82 ? -16.160 1.683 19.604 1.00 96.81 82 SER A N 1
ATOM 660 C CA . SER A 1 82 ? -17.576 1.714 19.978 1.00 96.81 82 SER A CA 1
ATOM 661 C C . SER A 1 82 ? -17.856 0.850 21.206 1.00 96.81 82 SER A C 1
ATOM 663 O O . SER A 1 82 ? -18.530 1.306 22.125 1.00 96.81 82 SER A O 1
ATOM 665 N N . GLU A 1 83 ? -17.327 -0.373 21.253 1.00 97.88 83 GLU A N 1
ATOM 666 C CA . GLU A 1 83 ? -17.477 -1.269 22.405 1.00 97.88 83 GLU A CA 1
ATOM 667 C C . GLU A 1 83 ? -16.862 -0.650 23.666 1.00 97.88 83 GLU A C 1
ATOM 669 O O . GLU A 1 83 ? -17.509 -0.575 24.709 1.00 97.88 83 GLU A O 1
ATOM 674 N N . ARG A 1 84 ? -15.648 -0.097 23.559 1.00 96.31 84 ARG A N 1
ATOM 675 C CA . ARG A 1 84 ? -15.002 0.639 24.653 1.00 96.31 84 ARG 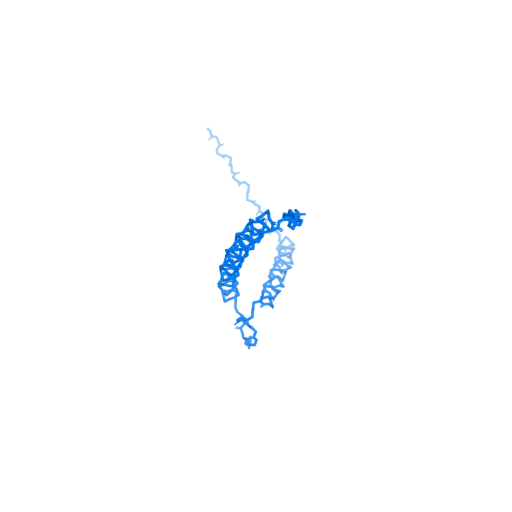A CA 1
ATOM 676 C C . ARG A 1 84 ? -15.864 1.801 25.132 1.00 96.31 84 ARG A C 1
ATOM 678 O O . ARG A 1 84 ? -15.992 1.999 26.338 1.00 96.31 84 ARG A O 1
ATOM 685 N N . ASP A 1 85 ? -16.427 2.585 24.214 1.00 95.62 85 ASP A N 1
ATOM 686 C CA . ASP A 1 85 ? -17.283 3.725 24.557 1.00 95.62 85 ASP A CA 1
ATOM 687 C C . ASP A 1 85 ? -18.558 3.273 25.292 1.00 95.62 85 ASP A C 1
ATOM 689 O O . ASP A 1 85 ? -18.954 3.905 26.273 1.00 95.62 85 ASP A O 1
ATOM 693 N N . GLN A 1 86 ? -19.164 2.162 24.863 1.00 96.81 86 GLN A N 1
ATOM 694 C CA . GLN A 1 86 ? -20.334 1.560 25.512 1.00 96.81 86 GLN A CA 1
ATOM 695 C C . GLN A 1 86 ? -20.002 1.057 26.920 1.00 96.81 86 GLN A C 1
ATOM 697 O O . GLN A 1 86 ? -20.689 1.424 27.873 1.00 96.81 86 GLN A O 1
ATOM 702 N N . LEU A 1 87 ? -18.911 0.301 27.074 1.00 96.88 87 LEU A N 1
ATOM 703 C CA . LEU A 1 87 ? -18.443 -0.185 28.374 1.00 96.88 87 LEU A CA 1
ATOM 704 C C . LEU A 1 87 ? -18.122 0.970 29.325 1.00 96.88 87 LEU A C 1
ATOM 706 O O . LEU A 1 87 ? -18.468 0.929 30.503 1.00 96.88 87 LEU A O 1
ATOM 710 N N . LEU A 1 88 ? -17.491 2.033 28.821 1.00 95.94 88 LEU A N 1
ATOM 711 C CA . LEU A 1 88 ? -17.200 3.219 29.619 1.00 95.94 88 LEU A CA 1
ATOM 712 C C . LEU A 1 88 ? -18.486 3.910 30.092 1.00 95.94 88 LEU A C 1
ATOM 714 O O . LEU A 1 88 ? -18.563 4.326 31.249 1.00 95.94 88 LEU A O 1
ATOM 718 N N . ALA A 1 89 ? -19.492 4.028 29.222 1.00 95.00 89 ALA A N 1
ATOM 719 C CA . ALA A 1 89 ? -20.789 4.596 29.577 1.00 95.00 89 ALA A CA 1
ATOM 720 C C . ALA A 1 89 ? -21.505 3.751 30.642 1.00 95.00 89 ALA A C 1
ATOM 722 O O . ALA A 1 89 ? -21.992 4.304 31.629 1.00 95.00 89 ALA A O 1
ATOM 723 N N . GLU A 1 90 ? -21.510 2.427 30.484 1.00 95.94 90 GLU A N 1
ATOM 724 C CA . GLU A 1 90 ? -22.100 1.502 31.449 1.00 95.94 90 GLU A CA 1
ATOM 725 C C . 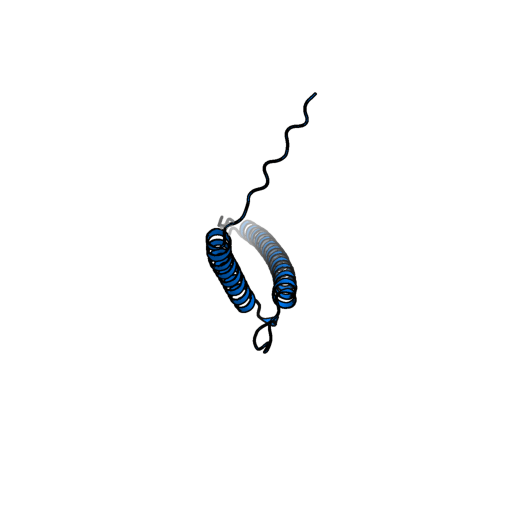GLU A 1 90 ? -21.395 1.589 32.809 1.00 95.94 90 GLU A C 1
ATOM 727 O O . GLU A 1 90 ? -22.035 1.826 33.832 1.00 95.94 90 GLU A O 1
ATOM 732 N N . VAL A 1 91 ? -20.064 1.491 32.838 1.00 96.06 91 VAL A N 1
ATOM 733 C CA . VAL A 1 91 ? -19.287 1.616 34.078 1.00 96.06 91 VAL A CA 1
ATOM 734 C C . VAL A 1 91 ? -19.557 2.958 34.756 1.00 96.06 91 VAL A C 1
ATOM 736 O O . VAL A 1 91 ? -19.752 3.012 35.969 1.00 96.06 91 VAL A O 1
ATOM 739 N N . ASN A 1 92 ? -19.608 4.051 33.998 1.00 95.31 92 ASN A N 1
ATOM 740 C CA . ASN A 1 92 ? -19.918 5.362 34.556 1.00 95.31 92 ASN A CA 1
ATOM 741 C C . ASN A 1 92 ? -21.344 5.455 35.114 1.00 95.31 92 ASN A C 1
ATOM 743 O O . ASN A 1 92 ? -21.539 6.117 36.133 1.00 95.31 92 ASN A O 1
ATOM 747 N N . HIS A 1 93 ? -22.316 4.773 34.507 1.00 95.00 93 HIS A N 1
ATOM 748 C CA . HIS A 1 93 ? -23.665 4.658 35.058 1.00 95.00 93 HIS A CA 1
ATOM 749 C C . HIS A 1 93 ? -23.649 3.964 36.431 1.00 95.00 93 HIS A C 1
ATOM 751 O O . HIS A 1 93 ? -24.194 4.498 37.399 1.00 95.00 93 HIS A O 1
ATOM 757 N N . TRP A 1 94 ? -22.937 2.840 36.557 1.00 95.38 94 TRP A N 1
ATOM 758 C CA . TRP A 1 94 ? -22.771 2.134 37.834 1.00 95.38 94 TRP A CA 1
ATOM 759 C C . TRP A 1 94 ? -22.026 2.968 38.886 1.00 95.38 94 TRP A C 1
ATOM 761 O O . TRP A 1 94 ? -22.387 2.954 40.067 1.00 95.38 94 TRP A O 1
ATOM 771 N N . ARG A 1 95 ? -21.010 3.739 38.481 1.00 95.06 95 ARG A N 1
ATOM 772 C CA . ARG A 1 95 ? -20.285 4.646 39.387 1.00 95.06 95 ARG A CA 1
ATOM 773 C C . ARG A 1 95 ? -21.183 5.758 39.912 1.00 95.06 95 ARG A C 1
ATOM 775 O O . ARG A 1 95 ? -21.201 5.995 41.115 1.00 95.06 95 ARG A O 1
ATOM 782 N N . ALA A 1 96 ? -21.986 6.369 39.043 1.00 92.31 96 ALA A N 1
ATOM 783 C CA . ALA A 1 96 ? -22.959 7.378 39.449 1.00 92.31 96 ALA A CA 1
ATOM 784 C C . ALA A 1 96 ? -23.979 6.816 40.457 1.00 92.31 96 ALA A C 1
ATOM 786 O O . ALA A 1 96 ? -24.265 7.466 41.460 1.00 92.31 96 ALA A O 1
ATOM 787 N N . ALA A 1 97 ? -24.470 5.589 40.242 1.00 92.38 97 ALA A N 1
ATOM 788 C CA . ALA A 1 97 ? -25.407 4.927 41.154 1.00 92.38 97 ALA A CA 1
ATOM 789 C C . ALA A 1 97 ? -24.795 4.567 42.525 1.00 92.38 97 ALA A C 1
ATOM 791 O O . ALA A 1 97 ? -25.507 4.528 43.526 1.00 92.38 97 ALA A O 1
ATOM 792 N N . SER A 1 98 ? -23.485 4.314 42.583 1.00 92.81 98 SER A N 1
ATOM 793 C CA . SER A 1 98 ? -22.753 3.928 43.803 1.00 92.81 98 SER A CA 1
ATOM 794 C C . SER A 1 98 ? -22.036 5.090 44.504 1.00 92.81 98 SER A C 1
ATOM 796 O O . SER A 1 98 ? -21.383 4.877 45.524 1.00 92.81 98 SER A O 1
ATOM 798 N N . GLY A 1 99 ? -22.142 6.315 43.978 1.00 89.12 99 GLY A N 1
ATOM 799 C CA . GLY A 1 99 ? -21.444 7.492 44.506 1.00 89.12 99 GLY A CA 1
ATOM 800 C C . GLY A 1 99 ? -19.935 7.516 44.221 1.00 89.12 99 GLY A C 1
ATOM 801 O O . GLY A 1 99 ? -19.205 8.286 44.844 1.00 89.12 99 GLY A O 1
ATOM 802 N N . ALA A 1 100 ? -19.455 6.682 43.295 1.00 88.31 100 ALA A N 1
ATOM 803 C CA . ALA A 1 100 ? -18.056 6.633 42.882 1.00 88.31 100 ALA A CA 1
ATOM 804 C C . ALA A 1 100 ? -17.729 7.692 41.797 1.00 88.31 100 ALA A C 1
ATOM 806 O O . ALA A 1 100 ? -18.622 8.130 41.067 1.00 88.31 100 ALA A O 1
ATOM 807 N N . PRO A 1 101 ? -16.451 8.099 41.636 1.00 85.50 101 PRO A N 1
ATOM 808 C CA . PRO A 1 101 ? -16.063 9.152 40.691 1.00 85.50 101 PRO A CA 1
ATOM 809 C C . PRO A 1 101 ? -16.277 8.775 39.215 1.00 85.50 101 PRO A C 1
ATOM 811 O O . PRO A 1 101 ? -15.888 7.695 38.775 1.00 85.50 101 PRO A O 1
ATOM 814 N N . PHE A 1 102 ? -16.836 9.692 38.423 1.00 87.44 102 PHE A N 1
ATOM 815 C CA . PHE A 1 102 ? -17.000 9.549 36.971 1.00 87.44 102 PHE A CA 1
ATOM 816 C C . PHE A 1 102 ? -15.655 9.665 36.235 1.00 87.44 102 PHE A C 1
ATOM 818 O O . PHE A 1 102 ? -14.865 10.557 36.546 1.00 87.44 102 PHE A O 1
ATOM 825 N N . THR A 1 103 ? -15.409 8.827 35.220 1.00 88.00 103 THR A N 1
ATOM 826 C CA . THR A 1 103 ? -14.220 8.960 34.355 1.00 88.00 103 THR A CA 1
ATOM 827 C C . THR A 1 103 ? -14.630 9.279 32.914 1.00 88.00 103 THR A C 1
ATOM 829 O O . THR A 1 103 ? -15.269 8.436 32.275 1.00 88.00 103 THR A O 1
ATOM 832 N N . PRO A 1 104 ? -14.274 10.452 32.365 1.00 84.25 104 PRO A N 1
ATOM 833 C CA . PRO A 1 104 ? -14.587 10.795 30.983 1.00 84.25 104 PRO A CA 1
ATOM 834 C C . PRO A 1 104 ? -13.757 9.972 29.993 1.00 84.25 104 PRO A C 1
ATOM 836 O O . PRO A 1 104 ? -12.700 9.437 30.324 1.00 84.25 104 PRO A O 1
ATOM 839 N N . ARG A 1 105 ? -14.232 9.901 28.746 1.00 84.00 105 ARG A N 1
ATOM 840 C CA . ARG A 1 105 ? -13.430 9.386 27.635 1.00 84.00 105 ARG A CA 1
ATOM 841 C C . ARG A 1 105 ? -12.260 10.338 27.394 1.00 84.00 105 ARG A C 1
ATOM 843 O O . ARG A 1 105 ? -12.483 11.519 27.142 1.00 84.00 105 ARG A O 1
ATOM 850 N N . GLU A 1 106 ? -11.041 9.815 27.403 1.00 81.38 106 GLU A N 1
ATOM 851 C CA . GLU A 1 106 ? -9.874 10.580 26.965 1.00 81.38 106 GLU A CA 1
ATOM 852 C C . GLU A 1 106 ? -9.927 10.787 25.444 1.00 81.38 106 GLU A C 1
ATOM 854 O O . GLU A 1 106 ? -10.209 9.858 24.673 1.00 81.38 106 GLU A O 1
ATOM 859 N N . ALA A 1 107 ? -9.731 12.035 25.018 1.00 66.50 107 ALA A N 1
ATOM 860 C CA . ALA A 1 107 ? -9.582 12.376 23.613 1.00 66.50 107 ALA A CA 1
ATOM 861 C C . ALA A 1 107 ? -8.136 12.074 23.198 1.00 66.50 107 ALA A C 1
ATOM 863 O O . ALA A 1 107 ? -7.212 12.649 23.769 1.00 66.50 107 ALA A O 1
ATOM 864 N N . ASN A 1 108 ? -7.971 11.164 22.234 1.00 57.62 108 ASN A N 1
ATOM 865 C CA . ASN A 1 108 ? -6.698 10.911 21.555 1.00 57.62 108 ASN A CA 1
ATOM 866 C C . ASN A 1 108 ? -6.533 11.859 20.370 1.00 57.62 108 ASN A C 1
ATOM 868 O O . ASN A 1 108 ? -7.552 12.071 19.669 1.00 57.62 108 ASN A O 1
#

Organism: NCBI:txid682080

pLDDT: mean 92.3, std 9.49, range [47.28, 98.5]